Protein AF-A0A6V7L338-F1 (afdb_monomer_lite)

Structure (mmCIF, N/CA/C/O backbone):
data_AF-A0A6V7L338-F1
#
_entry.id   AF-A0A6V7L338-F1
#
loop_
_atom_site.group_PDB
_atom_site.id
_atom_site.type_symbol
_atom_site.label_atom_id
_atom_site.label_alt_id
_atom_site.label_comp_id
_atom_site.label_asym_id
_atom_site.label_entity_id
_atom_site.label_seq_id
_atom_site.pdbx_PDB_ins_code
_atom_site.Cartn_x
_atom_site.Cartn_y
_atom_site.Cartn_z
_atom_site.occupancy
_atom_site.B_iso_or_equiv
_atom_site.auth_seq_id
_atom_site.auth_comp_id
_atom_site.auth_asym_id
_atom_site.auth_atom_id
_atom_site.pdbx_PDB_model_num
ATOM 1 N N . ILE A 1 1 ? -6.718 -41.268 73.076 1.00 46.53 1 ILE A N 1
ATOM 2 C CA . I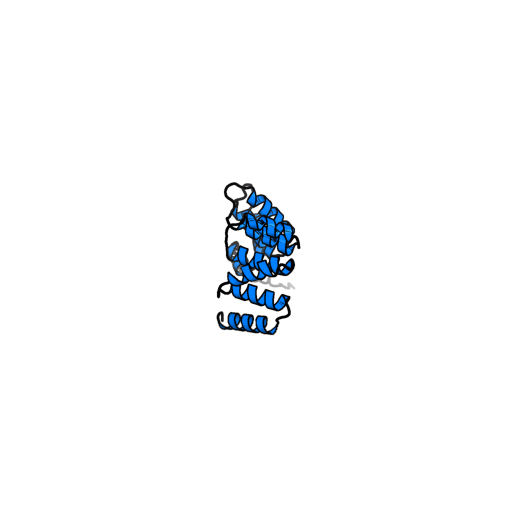LE A 1 1 ? -5.440 -40.875 72.434 1.00 46.53 1 ILE A CA 1
ATOM 3 C C . ILE A 1 1 ? -5.788 -39.942 71.280 1.00 46.53 1 ILE A C 1
ATOM 5 O O . ILE A 1 1 ? -6.241 -40.392 70.239 1.00 46.53 1 ILE A O 1
ATOM 9 N N . LEU A 1 2 ? -5.735 -38.635 71.551 1.00 42.88 2 LEU A N 1
ATOM 10 C CA . LEU A 1 2 ? -6.050 -37.556 70.615 1.00 42.88 2 LEU A CA 1
ATOM 11 C C . LEU A 1 2 ? -4.817 -37.253 69.756 1.00 42.88 2 LEU A C 1
ATOM 13 O O . LEU A 1 2 ? -3.787 -36.857 70.296 1.00 42.88 2 LEU A O 1
ATOM 17 N N . SER A 1 3 ? -4.935 -37.392 68.437 1.00 57.75 3 SER A N 1
ATOM 18 C CA . SER A 1 3 ? -3.934 -36.918 67.477 1.00 57.75 3 SER A CA 1
ATOM 19 C C . SER A 1 3 ? -4.410 -35.592 66.883 1.00 57.75 3 SER A C 1
ATOM 21 O O . SER A 1 3 ? -5.352 -35.542 66.095 1.00 57.75 3 SER A O 1
ATOM 23 N N . ARG A 1 4 ? -3.793 -34.497 67.337 1.00 54.53 4 ARG A N 1
ATOM 24 C CA . ARG A 1 4 ? -3.997 -33.138 66.827 1.00 54.53 4 ARG A CA 1
ATOM 25 C C . ARG A 1 4 ? -3.191 -32.960 65.538 1.00 54.53 4 ARG A C 1
ATOM 27 O O . ARG A 1 4 ? -1.977 -32.780 65.605 1.00 54.53 4 ARG A O 1
ATOM 34 N N . ALA A 1 5 ? -3.853 -32.943 64.385 1.00 55.59 5 ALA A N 1
ATOM 35 C CA . ALA A 1 5 ? -3.266 -32.381 63.171 1.00 55.59 5 ALA A CA 1
ATOM 36 C C . ALA A 1 5 ? -3.319 -30.845 63.259 1.00 55.59 5 ALA A C 1
ATOM 38 O O . ALA A 1 5 ? -4.383 -30.259 63.461 1.00 55.59 5 ALA A O 1
ATOM 39 N N . LYS A 1 6 ? -2.155 -30.194 63.178 1.00 52.53 6 LYS A N 1
ATOM 40 C CA . LYS A 1 6 ? -2.024 -28.729 63.179 1.00 52.53 6 LYS A CA 1
ATOM 41 C C . LYS A 1 6 ? -2.620 -28.147 61.885 1.00 52.53 6 LYS A C 1
ATOM 43 O O . LYS A 1 6 ? -2.340 -28.696 60.821 1.00 52.53 6 LYS A O 1
ATOM 48 N N . PRO A 1 7 ? -3.362 -27.027 61.931 1.00 49.00 7 PRO A N 1
ATOM 49 C CA . PRO A 1 7 ? -3.726 -26.306 60.722 1.00 49.00 7 PRO A CA 1
ATOM 50 C C . PRO A 1 7 ? -2.498 -25.567 60.176 1.00 49.00 7 PRO A C 1
ATOM 52 O O . PRO A 1 7 ? -1.790 -24.881 60.916 1.00 49.00 7 PRO A O 1
ATOM 55 N N . ALA A 1 8 ? -2.241 -25.717 58.877 1.00 48.44 8 ALA A N 1
ATOM 56 C CA . ALA A 1 8 ? -1.249 -24.926 58.167 1.00 48.44 8 ALA A CA 1
ATOM 57 C C . ALA A 1 8 ? -1.768 -23.486 58.032 1.00 48.44 8 ALA A C 1
ATOM 59 O O . ALA A 1 8 ? -2.605 -23.189 57.183 1.00 48.44 8 ALA A O 1
ATOM 60 N N . LEU A 1 9 ? -1.266 -22.593 58.884 1.00 52.75 9 LEU A N 1
ATOM 61 C CA . LEU A 1 9 ? -1.297 -21.155 58.641 1.00 52.75 9 LEU A CA 1
ATOM 62 C C . LEU A 1 9 ? -0.341 -20.880 57.477 1.00 52.75 9 LEU A C 1
ATOM 64 O O . LEU A 1 9 ? 0.862 -20.734 57.677 1.00 52.75 9 LEU A O 1
ATOM 68 N N . THR A 1 10 ? -0.868 -20.880 56.255 1.00 52.00 10 THR A N 1
ATOM 69 C CA . THR A 1 10 ? -0.171 -20.269 55.123 1.00 52.00 10 THR A CA 1
ATOM 70 C C . THR A 1 10 ? -0.700 -18.856 54.969 1.00 52.00 10 THR A C 1
ATOM 72 O O . THR A 1 10 ? -1.884 -18.608 54.755 1.00 52.00 10 THR A O 1
ATOM 75 N N . ASP A 1 11 ? 0.229 -17.950 55.217 1.00 43.16 11 ASP A N 1
ATOM 76 C CA . ASP A 1 11 ? 0.140 -16.509 55.173 1.00 43.16 11 ASP A CA 1
ATOM 77 C C . ASP A 1 11 ? -0.606 -16.027 53.918 1.00 43.16 11 ASP A C 1
ATOM 79 O O . ASP A 1 11 ? -0.142 -16.176 52.785 1.00 43.16 11 ASP A O 1
ATOM 83 N N . ALA A 1 12 ? -1.797 -15.463 54.119 1.00 48.88 12 ALA A N 1
ATOM 84 C CA . ALA A 1 12 ? -2.591 -14.837 53.074 1.00 48.88 12 ALA A CA 1
ATOM 85 C C . ALA A 1 12 ? -2.030 -13.445 52.749 1.00 48.88 12 ALA A C 1
ATOM 87 O O . ALA A 1 12 ? -2.741 -12.445 52.805 1.00 48.88 12 ALA A O 1
ATOM 88 N N . SER A 1 13 ? -0.764 -13.366 52.343 1.00 49.66 13 SER A N 1
ATOM 89 C CA . SER A 1 13 ? -0.222 -12.183 51.678 1.00 49.66 13 SER A CA 1
ATOM 90 C C . SER A 1 13 ? -0.566 -12.242 50.185 1.00 49.66 13 SER A C 1
ATOM 92 O O . SER A 1 13 ? 0.292 -12.307 49.304 1.00 49.66 13 SER A O 1
ATOM 94 N N . ARG A 1 14 ? -1.872 -12.191 49.870 1.00 53.25 14 ARG A N 1
ATOM 95 C CA . ARG A 1 14 ? -2.320 -11.788 48.529 1.00 53.25 14 ARG A CA 1
ATOM 96 C C . ARG A 1 14 ? -1.879 -10.342 48.342 1.00 53.25 14 ARG A C 1
ATOM 98 O O . ARG A 1 14 ? -2.589 -9.417 48.728 1.00 53.25 14 ARG A O 1
ATOM 105 N N . LYS A 1 15 ? -0.690 -10.152 47.760 1.00 52.00 15 LYS A N 1
ATOM 106 C CA . LYS A 1 15 ? -0.299 -8.866 47.183 1.00 52.00 15 LYS A CA 1
ATOM 107 C C . LYS A 1 15 ? -1.471 -8.407 46.309 1.00 52.00 15 LYS A C 1
ATOM 109 O O . LYS A 1 15 ? -1.925 -9.213 45.489 1.00 52.00 15 LYS A O 1
ATOM 114 N N . PRO A 1 16 ? -2.002 -7.185 46.483 1.00 49.44 16 PRO A N 1
ATOM 115 C CA . PRO A 1 16 ? -3.005 -6.679 45.563 1.00 49.44 16 PRO A CA 1
ATOM 116 C C . PRO A 1 16 ? -2.396 -6.771 44.168 1.00 49.44 16 PRO A C 1
ATOM 118 O O . PRO A 1 16 ? -1.298 -6.260 43.938 1.00 49.44 16 PRO A O 1
ATOM 121 N N . ALA A 1 17 ? -3.053 -7.513 43.272 1.00 61.81 17 ALA A N 1
ATOM 122 C CA . ALA A 1 17 ? -2.654 -7.548 41.878 1.00 61.81 17 ALA A CA 1
ATOM 123 C C . ALA A 1 17 ? -2.569 -6.089 41.431 1.00 61.81 17 ALA A C 1
ATOM 125 O O . ALA A 1 17 ? -3.560 -5.362 41.537 1.00 61.81 17 ALA A O 1
ATOM 126 N N . ALA A 1 18 ? -1.370 -5.648 41.037 1.00 58.56 18 ALA A N 1
ATOM 127 C CA . ALA A 1 18 ? -1.183 -4.314 40.495 1.00 58.56 18 ALA A CA 1
ATOM 128 C C . ALA A 1 18 ? -2.271 -4.114 39.438 1.00 58.56 18 ALA A C 1
ATOM 130 O O . ALA A 1 18 ? -2.443 -4.980 38.574 1.00 58.56 18 ALA A O 1
ATOM 131 N N . ARG A 1 19 ? -3.059 -3.041 39.571 1.00 56.47 19 ARG A N 1
ATOM 132 C CA . ARG A 1 19 ? -4.048 -2.650 38.565 1.00 56.47 19 ARG A CA 1
ATOM 133 C C . ARG A 1 19 ? -3.276 -2.564 37.253 1.00 56.47 19 ARG A C 1
ATOM 135 O O . ARG A 1 19 ? -2.495 -1.637 37.075 1.00 56.47 19 ARG A O 1
ATOM 142 N N . LYS A 1 20 ? -3.406 -3.576 36.394 1.00 69.69 20 LYS A N 1
ATOM 143 C CA . LYS A 1 20 ? -2.835 -3.514 35.054 1.00 69.69 20 LYS A CA 1
ATOM 144 C C . LYS A 1 20 ? -3.583 -2.381 34.372 1.00 69.69 20 LYS A C 1
ATOM 146 O O . LYS A 1 20 ? -4.798 -2.482 34.203 1.00 69.69 20 LYS A O 1
ATOM 151 N N . GLU A 1 21 ? -2.883 -1.284 34.110 1.00 78.31 21 GLU A N 1
ATOM 152 C CA . GLU A 1 21 ? -3.426 -0.204 33.299 1.00 78.31 21 GLU A CA 1
ATOM 153 C C . GLU A 1 21 ? -3.898 -0.801 31.974 1.00 78.31 21 GLU A C 1
ATOM 155 O O . GLU A 1 21 ? -3.265 -1.710 31.428 1.00 78.31 21 GLU A O 1
ATOM 160 N N . ILE A 1 22 ? -5.064 -0.353 31.513 1.00 78.25 22 ILE A N 1
ATOM 161 C CA . ILE A 1 22 ? -5.603 -0.785 30.227 1.00 78.25 22 ILE A CA 1
ATOM 162 C C . ILE A 1 22 ? -4.633 -0.256 29.162 1.00 78.25 22 ILE A C 1
ATOM 164 O O . ILE A 1 22 ? -4.418 0.959 29.133 1.00 78.25 22 ILE A O 1
ATOM 168 N N . PRO A 1 23 ? -4.026 -1.126 28.332 1.00 87.00 23 PRO A N 1
ATOM 169 C CA . PRO A 1 23 ? -3.100 -0.686 27.294 1.00 87.00 23 PRO A CA 1
ATOM 170 C C . PRO A 1 23 ? -3.770 0.295 26.332 1.00 87.00 23 PRO A C 1
ATOM 172 O O . PRO A 1 23 ? -4.959 0.154 26.024 1.00 87.00 23 PRO A O 1
ATOM 175 N N . LYS A 1 24 ? -3.009 1.277 25.854 1.00 91.88 24 LYS A N 1
ATOM 176 C CA . LYS A 1 24 ? -3.476 2.262 24.876 1.00 91.88 24 LYS A CA 1
ATOM 177 C C . LYS A 1 24 ? -3.294 1.741 23.452 1.00 91.88 24 LYS A C 1
ATOM 179 O O . LYS A 1 24 ? -2.588 0.761 23.223 1.00 91.88 24 LYS A O 1
ATOM 184 N N . LEU A 1 25 ? -3.928 2.402 22.483 1.00 91.56 25 LEU A N 1
ATOM 185 C CA . LEU A 1 25 ? -3.800 2.035 21.071 1.00 91.56 25 LEU A CA 1
ATOM 186 C C . LEU A 1 25 ? -2.342 2.135 20.603 1.00 91.56 25 LEU A C 1
ATOM 188 O O . LEU A 1 25 ? -1.843 1.236 19.930 1.00 91.56 25 LEU A O 1
ATOM 192 N N . GLU A 1 26 ? -1.650 3.192 21.014 1.00 93.88 26 GLU A N 1
ATOM 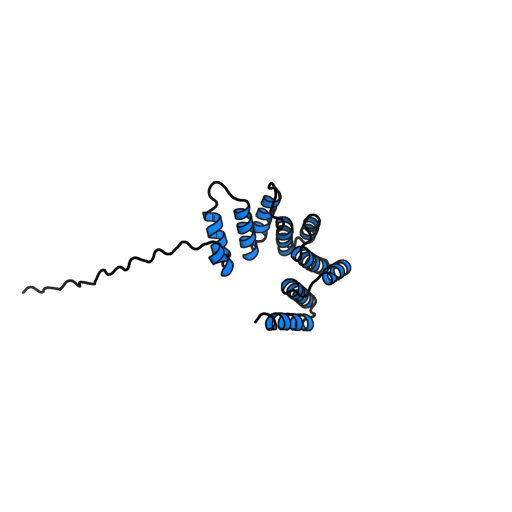193 C CA . GLU A 1 26 ? -0.264 3.473 20.650 1.00 93.88 26 GLU A CA 1
ATOM 194 C C . GLU A 1 26 ? 0.676 2.350 21.110 1.00 93.88 26 GLU A C 1
ATOM 196 O O . GLU A 1 26 ? 1.539 1.929 20.342 1.00 93.88 26 GLU A O 1
ATOM 201 N N . ASP A 1 27 ? 0.434 1.772 22.295 1.00 94.81 27 ASP A N 1
ATOM 202 C CA . ASP A 1 27 ? 1.233 0.662 22.835 1.00 94.81 27 ASP A CA 1
ATOM 203 C C . ASP A 1 27 ? 1.203 -0.573 21.920 1.00 94.81 27 ASP A C 1
ATOM 205 O O . ASP A 1 27 ? 2.182 -1.322 21.834 1.00 94.81 27 ASP A O 1
ATOM 209 N N . PHE A 1 28 ? 0.066 -0.816 21.259 1.00 96.31 28 PHE A N 1
ATOM 210 C CA . PHE A 1 28 ? -0.083 -1.897 20.288 1.00 96.31 28 PHE A CA 1
ATOM 211 C C . PHE A 1 28 ? 0.575 -1.538 18.951 1.00 96.31 28 PHE A C 1
ATOM 213 O O . PHE A 1 28 ? 1.272 -2.373 18.371 1.00 96.31 28 PHE A O 1
ATOM 220 N N . LEU A 1 29 ? 0.404 -0.300 18.476 1.00 95.50 29 LEU A N 1
ATOM 221 C CA . LEU A 1 29 ? 0.961 0.162 17.201 1.00 95.50 29 LEU A CA 1
ATOM 222 C C . LEU A 1 29 ? 2.496 0.188 17.207 1.00 95.50 29 LEU A C 1
ATOM 224 O O . LEU A 1 29 ? 3.109 -0.283 16.249 1.00 95.50 29 LEU A O 1
ATOM 228 N N . GLU A 1 30 ? 3.121 0.649 18.293 1.00 95.75 30 GLU A N 1
ATOM 229 C CA . GLU A 1 30 ? 4.584 0.644 18.456 1.00 95.75 30 GLU A CA 1
ATOM 230 C C . GLU A 1 30 ? 5.164 -0.774 18.390 1.00 95.75 30 GLU A C 1
ATOM 232 O O . GLU A 1 30 ? 6.216 -1.010 17.793 1.00 95.75 30 GLU A O 1
ATOM 237 N N . LYS A 1 31 ? 4.439 -1.748 18.949 1.00 96.38 31 LYS A N 1
ATOM 238 C CA . LYS A 1 31 ? 4.805 -3.171 18.920 1.00 96.38 31 LYS A CA 1
ATOM 239 C C . LYS A 1 31 ? 4.397 -3.873 17.628 1.00 96.38 31 LYS A C 1
ATOM 241 O O . LYS A 1 31 ? 4.685 -5.059 17.479 1.00 96.38 31 LYS A O 1
ATOM 246 N N . ARG A 1 32 ? 3.733 -3.162 16.708 1.00 96.62 32 ARG A N 1
ATOM 247 C CA . ARG A 1 32 ? 3.129 -3.710 15.482 1.00 96.62 32 ARG A CA 1
ATOM 248 C C . ARG A 1 32 ? 2.141 -4.847 15.764 1.00 96.62 32 ARG A C 1
ATOM 250 O O . ARG A 1 32 ? 1.930 -5.723 14.927 1.00 96.62 32 ARG A O 1
ATOM 257 N N . ASP A 1 33 ? 1.519 -4.832 16.939 1.00 97.50 33 ASP A N 1
ATOM 258 C CA . ASP A 1 33 ? 0.442 -5.746 17.304 1.00 97.50 33 ASP A CA 1
ATOM 259 C C . ASP A 1 33 ? -0.886 -5.208 16.757 1.00 97.50 33 ASP A C 1
ATOM 261 O O . ASP A 1 33 ? -1.743 -4.684 17.471 1.00 97.50 33 ASP A O 1
ATOM 265 N N . TYR A 1 34 ? -1.039 -5.309 15.438 1.00 97.94 34 TYR A N 1
ATOM 266 C CA . TYR A 1 34 ? -2.222 -4.813 14.736 1.00 97.94 34 TYR A CA 1
ATOM 267 C C . TYR A 1 34 ? -3.498 -5.580 15.110 1.00 97.94 34 TYR A C 1
ATOM 269 O O . TYR A 1 34 ? -4.591 -5.032 14.998 1.00 97.94 34 TYR A O 1
ATOM 277 N N . ALA A 1 35 ? -3.380 -6.826 15.582 1.00 97.50 35 ALA A N 1
ATOM 278 C CA . ALA A 1 35 ? -4.519 -7.619 16.042 1.00 97.50 35 ALA A CA 1
ATOM 279 C C . ALA A 1 35 ? -5.059 -7.092 17.380 1.00 97.50 35 ALA A C 1
ATOM 281 O O . ALA A 1 35 ? -6.271 -6.898 17.528 1.00 97.50 35 ALA A O 1
ATOM 282 N N . GLY A 1 36 ? -4.165 -6.808 18.334 1.00 96.38 36 GLY A N 1
ATOM 283 C CA . GLY A 1 36 ? -4.513 -6.164 19.598 1.00 96.38 36 GLY A CA 1
ATOM 284 C C . GLY A 1 36 ? -5.081 -4.759 19.391 1.00 96.38 36 GLY A C 1
ATOM 285 O O . GLY A 1 36 ? -6.149 -4.447 19.922 1.00 96.38 36 GLY A O 1
ATOM 286 N N . ALA A 1 37 ? -4.434 -3.954 18.538 1.00 96.31 37 ALA A N 1
ATOM 287 C CA . ALA A 1 37 ? -4.910 -2.622 18.162 1.00 96.31 37 ALA A CA 1
ATOM 288 C C . ALA A 1 37 ? -6.329 -2.663 17.570 1.00 96.31 37 ALA A C 1
ATOM 290 O O . ALA A 1 37 ? -7.216 -1.952 18.040 1.00 96.31 37 ALA A O 1
ATOM 291 N N . LEU A 1 38 ? -6.569 -3.537 16.587 1.00 95.50 38 LEU A N 1
ATOM 292 C CA . LEU A 1 38 ? -7.877 -3.688 15.947 1.00 95.50 38 LEU A CA 1
ATOM 293 C C . LEU A 1 38 ? -8.964 -4.076 16.956 1.00 95.50 38 LEU A C 1
ATOM 295 O O . LEU A 1 38 ? -10.028 -3.461 16.976 1.00 95.50 38 LEU A O 1
ATOM 299 N N . THR A 1 39 ? -8.671 -5.038 17.834 1.00 94.19 39 THR A N 1
ATOM 300 C CA . THR A 1 39 ? -9.600 -5.490 18.882 1.00 94.19 39 THR A CA 1
ATOM 301 C C . THR A 1 39 ? -9.967 -4.351 19.834 1.00 94.19 39 THR A C 1
ATOM 303 O O . THR A 1 39 ? -11.140 -4.162 20.159 1.00 94.19 39 THR A O 1
ATOM 306 N N . LEU A 1 40 ? -8.975 -3.566 20.270 1.00 92.62 40 LEU A N 1
ATOM 307 C CA . LEU A 1 40 ? -9.189 -2.425 21.159 1.00 92.62 40 LEU A CA 1
ATOM 308 C C . LEU A 1 40 ? -10.065 -1.353 20.495 1.00 92.62 40 LEU A C 1
ATOM 310 O O . LEU A 1 40 ? -11.011 -0.858 21.108 1.00 92.62 40 LEU A O 1
ATOM 314 N N . VAL A 1 41 ? -9.764 -1.000 19.241 1.00 92.19 41 VAL A N 1
ATOM 315 C CA . VAL A 1 41 ? -10.496 0.034 18.495 1.00 92.19 41 VAL A CA 1
ATOM 316 C C . VAL A 1 41 ? -11.942 -0.392 18.239 1.00 92.19 41 VAL A C 1
ATOM 318 O O . VAL A 1 41 ? -12.853 0.410 18.433 1.00 92.19 41 VAL A O 1
ATOM 321 N N . GLU A 1 42 ? -12.176 -1.650 17.863 1.00 90.75 42 GLU A N 1
ATOM 322 C CA . GLU A 1 42 ? -13.525 -2.194 17.665 1.00 90.75 42 GLU A CA 1
ATOM 323 C C . GLU A 1 42 ? -14.348 -2.208 18.954 1.00 90.75 42 GLU A C 1
ATOM 325 O O . GLU A 1 42 ? -15.523 -1.839 18.932 1.00 90.75 42 GLU A O 1
ATOM 330 N N . PHE A 1 43 ? -13.736 -2.596 20.077 1.00 88.81 43 PHE A N 1
ATOM 331 C CA . PHE A 1 43 ? -14.401 -2.610 21.379 1.00 88.81 43 PHE A CA 1
ATOM 332 C C . PHE A 1 43 ? -14.830 -1.203 21.817 1.00 88.81 43 PHE A C 1
ATOM 334 O O . PHE A 1 43 ? -15.940 -1.015 22.312 1.00 88.81 43 PHE A O 1
ATOM 341 N N . ASN A 1 44 ? -13.977 -0.204 21.581 1.00 83.62 44 ASN A N 1
ATOM 342 C CA . ASN A 1 44 ? -14.244 1.187 21.949 1.00 83.62 44 ASN A CA 1
ATOM 343 C C . ASN A 1 44 ? -15.248 1.892 21.013 1.00 83.62 44 ASN A C 1
ATOM 345 O O . ASN A 1 44 ? -15.712 2.986 21.328 1.00 83.62 44 ASN A O 1
ATOM 349 N N . ALA A 1 45 ? -15.618 1.288 19.879 1.00 80.12 45 ALA A N 1
ATOM 350 C CA . ALA A 1 45 ? -16.430 1.909 18.828 1.00 80.12 45 ALA A CA 1
ATOM 351 C C . ALA A 1 45 ? -17.949 2.012 19.131 1.00 80.12 45 ALA A C 1
ATOM 353 O O . ALA A 1 45 ? -18.764 2.074 18.205 1.00 80.12 45 ALA A O 1
ATOM 354 N N . THR A 1 46 ? -18.373 2.011 20.400 1.00 64.75 46 THR A N 1
ATOM 355 C CA . THR A 1 46 ? -19.797 1.995 20.780 1.00 64.75 46 THR A CA 1
ATOM 356 C C . THR A 1 46 ? -20.507 3.346 20.572 1.00 64.75 46 THR A C 1
ATOM 358 O O . THR A 1 46 ? -20.098 4.376 21.099 1.00 64.75 46 THR A O 1
ATOM 361 N N . ASN A 1 47 ? -21.628 3.297 19.839 1.00 55.72 47 ASN A N 1
ATOM 362 C CA . ASN A 1 47 ? -22.670 4.313 19.580 1.00 55.72 47 ASN A CA 1
ATOM 363 C C . ASN A 1 47 ? -22.313 5.628 18.863 1.00 55.72 47 ASN A C 1
ATOM 365 O O . ASN A 1 47 ? -23.221 6.247 18.312 1.00 55.72 47 ASN A O 1
ATOM 369 N N . ASN A 1 48 ? -21.048 6.031 18.765 1.00 61.62 48 ASN A N 1
ATOM 370 C CA . ASN A 1 48 ? -20.632 7.094 17.846 1.00 61.62 48 ASN A CA 1
ATOM 371 C C . ASN A 1 48 ? -19.216 6.780 17.367 1.00 61.62 48 ASN A C 1
ATOM 373 O O . ASN A 1 48 ? -18.322 6.673 18.199 1.00 61.62 48 ASN A O 1
ATOM 377 N N . LYS A 1 49 ? -19.017 6.559 16.062 1.00 69.62 49 LYS A N 1
ATOM 378 C CA . LYS A 1 49 ? -17.715 6.169 15.496 1.00 69.62 49 LYS A CA 1
ATOM 379 C C . LYS A 1 49 ? -17.017 7.393 14.898 1.00 69.62 49 LYS A C 1
ATOM 381 O O . LYS A 1 49 ? -17.376 7.787 13.783 1.00 69.62 49 LYS A O 1
ATOM 386 N N . PRO A 1 50 ? -16.040 8.004 15.597 1.00 79.50 50 PRO A N 1
ATOM 387 C CA . PRO A 1 50 ? -15.171 9.006 14.999 1.00 79.50 50 PRO A CA 1
ATOM 388 C C . PRO A 1 50 ? -14.584 8.517 13.673 1.00 79.50 50 PRO A C 1
ATOM 390 O O . PRO A 1 50 ? -14.292 7.333 13.508 1.00 79.50 50 PRO A O 1
ATOM 393 N N . ILE A 1 51 ? -14.358 9.439 12.736 1.00 80.50 51 ILE A N 1
ATOM 394 C CA . ILE A 1 51 ? -13.642 9.154 11.480 1.00 80.50 51 ILE A CA 1
ATOM 395 C C . ILE A 1 51 ? -12.289 8.490 11.770 1.00 80.50 51 ILE A C 1
ATOM 397 O O . ILE A 1 51 ? -11.909 7.540 11.096 1.00 80.50 51 ILE A O 1
ATOM 401 N N . GLU A 1 52 ? -11.614 8.938 12.827 1.00 86.56 52 GLU A N 1
ATOM 402 C CA . GLU A 1 52 ? -10.348 8.382 13.298 1.00 86.56 52 GLU A CA 1
ATOM 403 C C . GLU A 1 52 ? -10.429 6.885 13.647 1.00 86.56 52 GLU A C 1
ATOM 405 O O . GLU A 1 52 ? -9.524 6.126 13.306 1.00 86.56 52 GLU A O 1
ATOM 410 N N .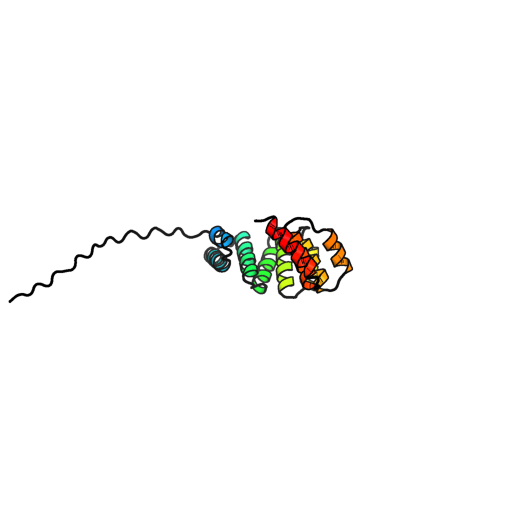 THR A 1 53 ? -11.532 6.428 14.248 1.00 90.31 53 THR A N 1
ATOM 411 C CA . THR A 1 53 ? -11.752 5.008 14.567 1.00 90.31 53 THR A CA 1
ATOM 412 C C . THR A 1 53 ? -11.751 4.153 13.303 1.00 90.31 53 THR A C 1
ATOM 414 O O . THR A 1 53 ? -11.071 3.130 13.250 1.00 90.31 53 THR A O 1
ATOM 417 N N . ASP A 1 54 ? -12.469 4.581 12.263 1.00 92.69 54 ASP A N 1
ATOM 418 C CA . ASP A 1 54 ? -12.524 3.850 10.994 1.00 92.69 54 ASP A CA 1
ATOM 419 C C . ASP A 1 54 ? -11.157 3.855 10.287 1.00 92.69 54 ASP A C 1
ATOM 421 O O . ASP A 1 54 ? -10.764 2.842 9.707 1.00 92.69 54 ASP A O 1
ATOM 425 N N . THR A 1 55 ? -10.393 4.950 10.387 1.00 94.38 55 THR A N 1
ATOM 426 C CA . THR A 1 55 ? -9.022 5.022 9.855 1.00 94.38 55 THR A CA 1
ATOM 427 C C . THR A 1 55 ? -8.124 3.965 10.495 1.00 94.38 55 THR A C 1
ATOM 429 O O . THR A 1 55 ? -7.438 3.234 9.779 1.00 94.38 55 THR A O 1
ATOM 432 N N . TRP A 1 56 ? -8.164 3.827 11.825 1.00 95.69 56 TRP A N 1
ATOM 433 C CA . TRP A 1 56 ? -7.363 2.828 12.536 1.00 95.69 56 TRP A CA 1
ATOM 434 C C . TRP A 1 56 ? -7.815 1.393 12.267 1.00 95.69 56 TRP A C 1
ATOM 436 O O . TRP A 1 56 ? -6.967 0.509 12.137 1.00 95.69 56 TRP A O 1
ATOM 446 N N . ILE A 1 57 ? -9.122 1.153 12.113 1.00 95.69 57 ILE A N 1
ATOM 447 C CA . ILE A 1 57 ? -9.643 -0.158 11.697 1.00 95.69 57 ILE A CA 1
ATOM 448 C C . ILE A 1 57 ? -9.092 -0.532 10.319 1.00 95.69 57 ILE A C 1
ATOM 450 O O . ILE A 1 57 ? -8.586 -1.641 10.145 1.00 95.69 57 ILE A O 1
ATOM 454 N N . ALA A 1 58 ? -9.177 0.379 9.344 1.00 97.38 58 ALA A N 1
ATOM 455 C CA . ALA A 1 58 ? -8.701 0.129 7.987 1.00 97.38 58 ALA A CA 1
ATOM 456 C C . ALA A 1 58 ? -7.184 -0.112 7.954 1.00 97.38 58 ALA A C 1
ATOM 458 O O . ALA A 1 58 ? -6.727 -1.071 7.332 1.00 97.38 58 ALA A O 1
ATOM 459 N N . TYR A 1 59 ? -6.424 0.707 8.686 1.00 97.44 59 TYR A N 1
ATOM 460 C CA . TYR A 1 59 ? -4.975 0.579 8.820 1.00 97.44 59 TYR A CA 1
ATOM 461 C C . TYR A 1 59 ? -4.576 -0.777 9.418 1.00 97.44 59 TYR A C 1
ATOM 463 O O . TYR A 1 59 ? -3.783 -1.511 8.830 1.00 97.44 59 TYR A O 1
ATOM 471 N N . CYS A 1 60 ? -5.169 -1.166 10.552 1.00 98.06 60 CYS A N 1
ATOM 472 C CA . CYS A 1 60 ? -4.851 -2.445 11.185 1.00 98.06 60 CYS A CA 1
ATOM 473 C C . CYS A 1 60 ? -5.264 -3.632 10.304 1.00 98.06 60 CYS A C 1
ATOM 475 O O . CYS A 1 60 ? -4.489 -4.573 10.153 1.00 98.06 60 CYS A O 1
ATOM 477 N N . ALA A 1 61 ? -6.442 -3.577 9.672 1.00 98.38 61 ALA A N 1
ATOM 478 C CA . ALA A 1 61 ? -6.889 -4.615 8.743 1.00 98.38 61 ALA A CA 1
ATOM 479 C C . ALA A 1 61 ? -5.915 -4.785 7.564 1.00 98.38 61 ALA A C 1
ATOM 481 O O . ALA A 1 61 ? -5.552 -5.911 7.228 1.00 98.38 61 ALA A O 1
ATOM 482 N N . PHE A 1 62 ? -5.431 -3.679 6.988 1.00 98.56 62 PHE A N 1
ATOM 483 C CA . PHE A 1 62 ? -4.440 -3.702 5.913 1.00 98.56 62 PHE A CA 1
ATOM 484 C C . PHE A 1 62 ? -3.138 -4.381 6.353 1.00 98.56 62 PHE A C 1
ATOM 486 O O . PHE A 1 62 ? -2.639 -5.272 5.665 1.00 98.56 62 PHE A O 1
ATOM 493 N N . HIS A 1 63 ? -2.606 -4.012 7.521 1.00 98.12 63 HIS A N 1
ATOM 494 C CA . HIS A 1 63 ? -1.361 -4.585 8.037 1.00 98.12 63 HIS A CA 1
ATOM 495 C C . HIS A 1 63 ? -1.483 -6.047 8.495 1.00 98.12 63 HIS A C 1
ATOM 497 O O . HIS A 1 63 ? -0.479 -6.756 8.534 1.00 98.12 63 HIS A O 1
ATOM 503 N N . LEU A 1 64 ? -2.698 -6.523 8.778 1.00 98.12 64 LEU A N 1
ATOM 504 C CA . LEU A 1 64 ? -2.998 -7.942 9.005 1.00 98.12 64 LEU A CA 1
ATOM 505 C C . LEU A 1 64 ? -3.192 -8.739 7.702 1.00 98.12 64 LEU A C 1
ATOM 507 O O . LEU A 1 64 ? -3.406 -9.949 7.753 1.00 98.12 64 LEU A O 1
ATOM 511 N N . GLY A 1 65 ? -3.127 -8.084 6.539 1.00 98.00 65 GLY A N 1
ATOM 512 C CA . GLY A 1 65 ? -3.342 -8.707 5.232 1.00 98.00 65 GLY A CA 1
ATOM 513 C C . GLY A 1 65 ? -4.814 -8.864 4.837 1.00 98.00 65 GLY A C 1
ATOM 514 O O . GLY A 1 65 ? -5.107 -9.425 3.781 1.00 98.00 65 GLY A O 1
ATOM 515 N N . ASP A 1 66 ? -5.757 -8.349 5.631 1.00 98.38 66 ASP A N 1
ATOM 516 C CA . ASP A 1 66 ? -7.181 -8.321 5.282 1.00 98.38 66 ASP A CA 1
ATOM 517 C C . ASP A 1 66 ? -7.499 -7.101 4.402 1.00 98.38 66 ASP A C 1
ATOM 519 O O . ASP A 1 66 ? -8.196 -6.151 4.776 1.00 98.38 66 ASP A O 1
ATOM 523 N N . TYR A 1 67 ? -6.947 -7.123 3.188 1.00 98.69 67 TYR A N 1
ATOM 524 C CA . TYR A 1 67 ? -7.058 -6.022 2.232 1.00 98.69 67 TYR A CA 1
ATOM 525 C C . TYR A 1 67 ? -8.498 -5.772 1.773 1.00 98.69 67 TYR A C 1
ATOM 527 O O . TYR A 1 67 ? -8.857 -4.637 1.466 1.00 98.69 67 TYR A O 1
ATOM 535 N N . LYS A 1 68 ? -9.347 -6.812 1.749 1.00 98.62 68 LYS A N 1
ATOM 536 C CA . LYS A 1 68 ? -10.769 -6.679 1.388 1.00 98.62 68 LYS A CA 1
ATOM 537 C C . LYS A 1 68 ? -11.510 -5.845 2.421 1.00 98.62 68 LYS A C 1
ATOM 539 O O . LYS A 1 68 ? -12.241 -4.920 2.063 1.00 98.62 68 LYS A O 1
ATOM 544 N N . ARG A 1 69 ? -11.303 -6.153 3.703 1.00 98.06 69 ARG A N 1
ATOM 545 C CA . ARG A 1 69 ? -11.893 -5.387 4.794 1.00 98.06 69 ARG A CA 1
ATOM 546 C C . ARG A 1 69 ? -11.366 -3.958 4.814 1.00 98.06 69 ARG A C 1
ATOM 548 O O . ARG A 1 69 ? -12.170 -3.032 4.892 1.00 98.06 69 ARG A O 1
ATOM 555 N N . ALA A 1 70 ? -10.051 -3.776 4.695 1.00 98.56 70 ALA A N 1
ATOM 556 C CA . ALA A 1 70 ? -9.439 -2.451 4.649 1.00 98.56 70 ALA A CA 1
ATOM 557 C C . ALA A 1 70 ? -10.024 -1.590 3.516 1.00 98.56 70 ALA A C 1
ATOM 559 O O . ALA A 1 70 ? -10.471 -0.471 3.769 1.00 98.56 70 ALA A O 1
ATOM 560 N N . ALA A 1 71 ? -10.134 -2.143 2.301 1.00 98.56 71 ALA A N 1
ATOM 561 C CA . ALA A 1 71 ? -10.749 -1.464 1.161 1.00 98.56 71 ALA A CA 1
ATOM 562 C C . ALA A 1 71 ? -12.198 -1.042 1.450 1.00 98.56 71 ALA A C 1
ATOM 564 O O . ALA A 1 71 ? -12.567 0.101 1.196 1.00 98.56 71 ALA A O 1
ATOM 565 N N . SER A 1 72 ? -13.014 -1.929 2.033 1.00 98.31 72 SER A N 1
ATOM 566 C CA . SER A 1 72 ? -14.411 -1.619 2.373 1.00 98.31 72 SER A CA 1
ATOM 567 C C . SER A 1 72 ? -14.539 -0.459 3.365 1.00 98.31 72 SER A C 1
ATOM 569 O O . SER A 1 72 ? -15.478 0.339 3.270 1.00 98.31 72 SER A O 1
ATOM 571 N N . VAL A 1 73 ? -13.626 -0.369 4.335 1.00 97.12 73 VAL A N 1
ATOM 572 C CA . VAL A 1 73 ? -13.626 0.721 5.318 1.00 97.12 73 VAL A CA 1
ATOM 573 C C . VAL A 1 73 ? -13.134 2.018 4.676 1.00 97.12 73 VAL A C 1
ATOM 575 O O . VAL A 1 73 ? -13.788 3.045 4.846 1.00 97.12 73 VAL A O 1
ATOM 578 N N . TYR A 1 74 ? -12.067 1.985 3.869 1.00 98.06 74 TYR A N 1
ATOM 579 C CA . TYR A 1 74 ? -11.596 3.174 3.149 1.00 98.06 74 TYR A CA 1
ATOM 580 C C . TYR A 1 74 ? -12.615 3.706 2.131 1.00 98.06 74 TYR A C 1
ATOM 582 O O . TYR A 1 74 ? -12.790 4.918 2.032 1.00 98.06 74 TYR A O 1
ATOM 590 N N . GLU A 1 75 ? -13.358 2.838 1.442 1.00 97.44 75 GLU A N 1
ATOM 591 C CA . GLU A 1 75 ? -14.478 3.247 0.580 1.00 97.44 75 GLU A CA 1
ATOM 592 C C . GLU A 1 75 ? -15.600 3.937 1.361 1.00 97.44 75 GLU A C 1
ATOM 594 O O . GLU A 1 75 ? -16.235 4.877 0.881 1.00 97.44 75 GLU A O 1
ATOM 599 N N . SER A 1 76 ? -15.848 3.494 2.594 1.00 95.69 76 SER A N 1
ATOM 600 C CA . SER A 1 76 ? -16.825 4.136 3.476 1.00 95.69 76 SER A CA 1
ATOM 601 C C . SER A 1 76 ? -16.314 5.485 3.987 1.00 95.69 76 SER A C 1
ATOM 603 O O . SER A 1 76 ? -17.072 6.452 4.022 1.00 95.69 76 SER A O 1
ATOM 605 N N . LEU A 1 77 ? -15.025 5.574 4.336 1.00 95.12 77 LEU A N 1
ATOM 606 C CA . LEU A 1 77 ? -14.359 6.811 4.750 1.00 95.12 77 LEU A CA 1
ATOM 607 C C . LEU A 1 77 ? -14.366 7.864 3.645 1.00 95.12 77 LEU A C 1
ATOM 609 O O . LEU A 1 77 ? -14.702 9.011 3.918 1.00 95.12 77 LEU A O 1
ATOM 613 N N . ARG A 1 78 ? -14.063 7.473 2.403 1.00 94.81 78 ARG A N 1
ATOM 614 C CA . ARG A 1 78 ? -14.012 8.368 1.236 1.00 94.81 78 ARG A CA 1
ATOM 615 C C . ARG A 1 78 ? -15.334 9.102 0.980 1.00 94.81 78 ARG A C 1
ATOM 617 O O . ARG A 1 78 ? -15.323 10.169 0.380 1.00 94.81 78 ARG A O 1
ATOM 624 N N . LYS A 1 79 ? -16.461 8.549 1.444 1.00 94.00 79 LYS A N 1
ATOM 625 C CA . LYS A 1 79 ? -17.810 9.129 1.307 1.00 94.00 79 LYS A CA 1
ATOM 626 C C . LYS A 1 79 ? -18.192 10.105 2.425 1.00 94.00 79 LYS A C 1
ATOM 628 O O . LYS A 1 79 ? -19.267 10.691 2.349 1.00 94.00 79 LYS A O 1
ATOM 633 N N . LYS A 1 80 ? -17.383 10.234 3.481 1.00 92.62 80 LYS A N 1
ATOM 634 C CA . LYS A 1 80 ? -17.661 11.146 4.600 1.00 92.62 80 LYS A CA 1
ATOM 635 C C . LYS A 1 80 ? -17.286 12.584 4.246 1.00 92.62 80 LYS A C 1
ATOM 637 O O . LYS A 1 80 ? -16.449 12.816 3.379 1.00 92.62 80 LYS A O 1
ATOM 642 N N . ASP A 1 81 ? -17.864 13.539 4.971 1.00 87.50 81 ASP A N 1
ATOM 643 C CA . ASP A 1 81 ? -17.448 14.938 4.895 1.00 87.50 81 ASP A CA 1
ATOM 644 C C . ASP A 1 81 ? -16.001 15.073 5.389 1.00 87.50 81 ASP A C 1
ATOM 646 O O . ASP A 1 81 ? -15.679 14.664 6.505 1.00 87.50 81 ASP A O 1
ATOM 650 N N . ASN A 1 82 ? -15.135 15.644 4.548 1.00 89.38 82 ASN A N 1
ATOM 651 C CA . ASN A 1 82 ? -13.710 15.856 4.822 1.00 89.38 82 ASN A CA 1
ATOM 652 C C . ASN A 1 82 ? -12.956 14.570 5.248 1.00 89.38 82 ASN A C 1
ATOM 654 O O . ASN A 1 82 ? -12.513 14.457 6.397 1.00 89.38 82 ASN A O 1
ATOM 658 N N . PRO A 1 83 ? -12.804 13.582 4.345 1.00 93.06 83 PRO A N 1
ATOM 659 C CA . PRO A 1 83 ? -12.058 12.367 4.649 1.00 93.06 83 PRO A CA 1
ATOM 660 C C . PRO A 1 83 ? -10.573 12.683 4.898 1.00 93.06 83 PRO A C 1
ATOM 662 O O . PRO A 1 83 ? -10.053 13.663 4.356 1.00 93.06 83 PRO A O 1
ATOM 665 N N . PRO A 1 84 ? -9.848 11.844 5.661 1.00 93.19 84 PRO A N 1
ATOM 666 C CA . PRO A 1 84 ? -8.398 11.973 5.791 1.00 93.19 84 PRO A CA 1
ATOM 667 C C . PRO A 1 84 ? -7.724 12.039 4.414 1.00 93.19 84 PRO A C 1
ATOM 669 O O . PRO A 1 84 ? -8.085 11.265 3.524 1.00 93.19 84 PRO A O 1
ATOM 672 N N . ALA A 1 85 ? -6.732 12.916 4.244 1.00 92.25 85 ALA A N 1
ATOM 673 C CA . ALA A 1 85 ? -6.102 13.180 2.944 1.00 92.25 85 ALA A CA 1
ATOM 674 C C . ALA A 1 85 ? -5.541 11.913 2.267 1.00 92.25 85 ALA A C 1
ATOM 676 O O . ALA A 1 85 ? -5.638 11.756 1.050 1.00 92.25 85 ALA A O 1
ATOM 677 N N . ASP A 1 86 ? -5.032 10.970 3.064 1.00 94.56 86 ASP A N 1
ATOM 678 C CA . ASP A 1 86 ? -4.431 9.727 2.573 1.00 94.56 86 ASP A CA 1
ATOM 679 C C . ASP A 1 86 ? -5.450 8.611 2.288 1.00 94.56 86 ASP A C 1
ATOM 681 O O . ASP A 1 86 ? -5.066 7.541 1.819 1.00 94.56 86 ASP A O 1
ATOM 685 N N . THR A 1 87 ? -6.749 8.830 2.534 1.00 97.00 87 THR A N 1
ATOM 686 C CA . THR A 1 87 ? -7.808 7.811 2.357 1.00 97.00 87 THR A CA 1
ATOM 687 C C . THR A 1 87 ? -7.786 7.211 0.954 1.00 97.00 87 THR A C 1
ATOM 689 O O . THR A 1 87 ? -7.795 5.991 0.800 1.00 97.00 87 THR A O 1
ATOM 692 N N . THR A 1 88 ? -7.711 8.060 -0.074 1.00 97.62 88 THR A N 1
ATOM 693 C CA . THR A 1 88 ? -7.715 7.640 -1.482 1.00 97.62 88 THR A CA 1
ATOM 694 C C . THR A 1 88 ? -6.458 6.842 -1.835 1.00 97.62 88 THR A C 1
ATOM 696 O O . THR A 1 88 ? -6.541 5.802 -2.486 1.00 97.62 88 THR A O 1
ATOM 699 N N . THR A 1 89 ? -5.290 7.278 -1.357 1.00 98.25 89 THR A N 1
ATOM 700 C CA . THR A 1 89 ? -4.020 6.571 -1.579 1.00 98.25 89 THR A CA 1
ATOM 701 C C . THR A 1 89 ? -4.003 5.216 -0.866 1.00 98.25 89 THR A C 1
ATOM 703 O O . THR A 1 89 ? -3.614 4.212 -1.459 1.00 98.25 89 THR A O 1
ATOM 706 N N . ASN A 1 90 ? -4.493 5.149 0.375 1.00 98.31 90 ASN A N 1
ATOM 707 C CA . ASN A 1 90 ? -4.563 3.908 1.150 1.00 98.31 90 ASN A CA 1
ATOM 708 C C . ASN A 1 90 ? -5.576 2.909 0.571 1.00 98.31 90 ASN A C 1
ATOM 710 O O . ASN A 1 90 ? -5.322 1.703 0.554 1.00 98.31 90 ASN A O 1
ATOM 714 N N . LEU A 1 91 ? -6.695 3.395 0.027 1.00 98.62 91 LEU A N 1
ATOM 715 C CA . LEU A 1 91 ? -7.625 2.570 -0.741 1.00 98.62 91 LEU A CA 1
ATOM 716 C C . LEU A 1 91 ? -6.940 1.953 -1.969 1.00 98.62 91 LEU A C 1
ATOM 718 O O . LEU A 1 91 ? -7.059 0.750 -2.202 1.00 98.62 91 LEU A O 1
ATOM 722 N N . ALA A 1 92 ? -6.173 2.749 -2.718 1.00 98.69 92 ALA A N 1
ATOM 723 C CA . ALA A 1 92 ? -5.420 2.248 -3.863 1.00 98.69 92 ALA A CA 1
ATOM 724 C C . ALA A 1 92 ? -4.362 1.204 -3.459 1.00 98.69 92 ALA A C 1
ATOM 726 O O . ALA A 1 92 ? -4.188 0.217 -4.174 1.00 98.69 92 ALA A O 1
ATOM 727 N N . CYS A 1 93 ? -3.713 1.353 -2.296 1.00 98.69 93 CYS A N 1
ATOM 728 C CA . CYS A 1 93 ? -2.852 0.303 -1.739 1.00 98.69 93 CYS A CA 1
ATOM 729 C C . CYS A 1 93 ? -3.632 -1.005 -1.543 1.00 98.69 93 CYS A C 1
ATOM 731 O O . CYS A 1 93 ? -3.150 -2.070 -1.924 1.00 98.69 93 CYS A O 1
ATOM 733 N N . CYS A 1 94 ? -4.851 -0.944 -0.996 1.00 98.81 94 CYS A N 1
ATOM 734 C CA . CYS A 1 94 ? -5.683 -2.137 -0.826 1.00 98.81 94 CYS A CA 1
ATOM 735 C C . CYS A 1 94 ? -5.977 -2.809 -2.175 1.00 98.81 94 CYS A C 1
ATOM 737 O O . CYS A 1 94 ? -5.794 -4.017 -2.311 1.00 98.81 94 CYS A O 1
ATOM 739 N N . TYR A 1 95 ? -6.372 -2.037 -3.191 1.00 98.81 95 TYR A N 1
ATOM 740 C CA . TYR A 1 95 ? -6.619 -2.560 -4.539 1.00 98.81 95 TYR A CA 1
ATOM 741 C C . TYR A 1 95 ? -5.378 -3.174 -5.181 1.00 98.81 95 TYR A C 1
ATOM 743 O O . TYR A 1 95 ? -5.468 -4.252 -5.768 1.00 98.81 95 TYR A O 1
ATOM 751 N N . PHE A 1 96 ? -4.208 -2.564 -4.999 1.00 98.75 96 PHE A N 1
ATOM 752 C CA . PHE A 1 96 ? -2.949 -3.133 -5.467 1.00 98.75 96 PHE A CA 1
ATOM 753 C C . PHE A 1 96 ? -2.689 -4.525 -4.874 1.00 98.75 96 PHE A C 1
ATOM 755 O O . PHE A 1 96 ? -2.411 -5.467 -5.618 1.00 98.75 96 PHE A O 1
ATOM 762 N N . PHE A 1 97 ? -2.827 -4.690 -3.555 1.00 98.50 97 PHE A N 1
ATOM 763 C CA . PHE A 1 97 ? -2.618 -5.989 -2.902 1.00 98.50 97 PHE A CA 1
ATOM 764 C C . PHE A 1 97 ? -3.719 -7.016 -3.209 1.00 98.50 97 PHE A C 1
ATOM 766 O O . PHE A 1 97 ? -3.479 -8.218 -3.116 1.00 98.50 97 PHE A O 1
ATOM 773 N N . LEU A 1 98 ? -4.897 -6.565 -3.643 1.00 98.56 98 LEU A N 1
ATOM 774 C CA . LEU A 1 98 ? -5.961 -7.420 -4.177 1.00 98.56 98 LEU A CA 1
ATOM 775 C C . LEU A 1 98 ? -5.757 -7.803 -5.655 1.00 98.56 98 LEU A C 1
ATOM 777 O O . LEU A 1 98 ? -6.542 -8.587 -6.184 1.00 98.56 98 LEU A O 1
ATOM 781 N N . GLY A 1 99 ? -4.727 -7.271 -6.324 1.00 98.25 99 GLY A N 1
ATOM 782 C CA . GLY A 1 99 ? -4.466 -7.496 -7.751 1.00 98.25 99 GLY A CA 1
ATOM 783 C C . GLY A 1 99 ? -5.338 -6.661 -8.697 1.00 98.25 99 GLY A C 1
ATOM 784 O O . GLY A 1 99 ? -5.286 -6.850 -9.910 1.00 98.25 99 GLY A O 1
ATOM 785 N N . MET A 1 100 ? -6.118 -5.722 -8.161 1.00 98.62 100 MET A N 1
ATOM 786 C CA . MET A 1 100 ? -6.995 -4.808 -8.900 1.00 98.62 100 MET A CA 1
ATOM 787 C C . MET A 1 100 ? -6.194 -3.590 -9.390 1.00 98.62 100 MET A C 1
ATOM 789 O O . MET A 1 100 ? -6.368 -2.465 -8.921 1.00 98.62 100 MET A O 1
ATOM 793 N N . TYR A 1 101 ? -5.209 -3.829 -10.262 1.00 98.56 101 TYR A N 1
ATOM 794 C CA . TYR A 1 101 ? -4.262 -2.794 -10.699 1.00 98.56 101 TYR A CA 1
ATOM 795 C C . TYR A 1 101 ? -4.907 -1.649 -11.500 1.00 98.56 101 TYR A C 1
ATOM 797 O O . TYR A 1 101 ? -4.570 -0.493 -11.224 1.00 98.56 101 TYR A O 1
ATOM 805 N N . PRO A 1 102 ? -5.825 -1.903 -12.459 1.00 98.38 102 PRO A N 1
ATOM 806 C CA . PRO A 1 102 ? -6.526 -0.826 -13.158 1.00 98.38 102 PRO A CA 1
ATOM 807 C C . PRO A 1 102 ? -7.298 0.089 -12.201 1.00 98.38 102 PRO A C 1
ATOM 809 O O . PRO A 1 102 ? -7.153 1.307 -12.272 1.00 98.38 102 PRO A O 1
ATOM 812 N N . GLU A 1 103 ? -8.032 -0.493 -11.255 1.00 98.38 103 GLU A N 1
ATOM 813 C CA . GLU A 1 103 ? -8.837 0.223 -10.268 1.00 98.38 103 GLU A CA 1
ATOM 814 C C . GLU A 1 103 ? -7.959 1.021 -9.302 1.00 98.38 103 GLU A C 1
ATOM 816 O O . GLU A 1 103 ? -8.246 2.184 -9.021 1.00 98.38 103 GLU A O 1
ATOM 821 N N . ALA A 1 104 ? -6.847 0.436 -8.840 1.00 98.56 104 ALA A N 1
ATOM 822 C CA . ALA A 1 104 ? -5.861 1.146 -8.028 1.00 98.56 104 ALA A CA 1
ATOM 823 C C . ALA A 1 104 ? -5.333 2.392 -8.757 1.00 98.56 104 ALA A C 1
ATOM 825 O O . ALA A 1 104 ? -5.295 3.479 -8.182 1.00 98.56 104 ALA A O 1
ATOM 826 N N . ARG A 1 105 ? -4.969 2.257 -10.039 1.00 98.25 105 ARG A N 1
ATOM 827 C CA . ARG A 1 105 ? -4.476 3.376 -10.855 1.00 98.25 105 ARG A CA 1
ATOM 828 C C . ARG A 1 105 ? -5.547 4.441 -11.079 1.00 98.25 105 ARG A C 1
ATOM 830 O O . ARG A 1 105 ? -5.228 5.627 -11.048 1.00 98.25 105 ARG A O 1
ATOM 837 N N . ASP A 1 106 ? -6.793 4.038 -11.306 1.00 97.88 106 ASP A N 1
ATOM 838 C CA . ASP A 1 106 ? -7.901 4.970 -11.515 1.00 97.88 106 ASP A CA 1
ATOM 839 C C . ASP A 1 106 ? -8.210 5.780 -10.254 1.00 97.88 106 ASP A C 1
ATOM 841 O O . ASP A 1 106 ? -8.311 7.003 -10.335 1.00 97.88 106 ASP A O 1
ATOM 845 N N . VAL A 1 107 ? -8.247 5.136 -9.084 1.00 97.06 107 VAL A N 1
ATOM 846 C CA . VAL A 1 107 ? -8.434 5.819 -7.793 1.00 97.06 107 VAL A CA 1
ATOM 847 C C . VAL A 1 107 ? -7.325 6.843 -7.523 1.00 97.06 107 VAL A C 1
ATOM 849 O O . VAL A 1 107 ? -7.596 7.934 -7.020 1.00 97.06 107 VAL A O 1
ATOM 852 N N . LEU A 1 108 ? -6.079 6.553 -7.909 1.00 97.81 108 LEU A N 1
ATOM 853 C CA . LEU A 1 108 ? -4.953 7.473 -7.705 1.00 97.81 108 LEU A CA 1
ATOM 854 C C . LEU A 1 108 ? -5.022 8.756 -8.539 1.00 97.81 108 LEU A C 1
ATOM 856 O O . LEU A 1 108 ? -4.324 9.715 -8.204 1.00 97.81 108 LEU A O 1
ATOM 860 N N . LYS A 1 109 ? -5.856 8.828 -9.584 1.00 96.50 109 LYS A N 1
ATOM 861 C CA . LYS A 1 109 ? -6.048 10.070 -10.356 1.00 96.50 109 LYS A CA 1
ATOM 862 C C . LYS A 1 109 ? -6.624 11.195 -9.494 1.00 96.50 109 LYS A C 1
ATOM 864 O O . LYS A 1 109 ? -6.303 12.355 -9.721 1.00 96.50 109 LYS A O 1
ATOM 869 N N . GLU A 1 110 ? -7.430 10.839 -8.498 1.00 92.06 110 GLU A N 1
ATOM 870 C CA . GLU A 1 110 ? -8.082 11.773 -7.573 1.00 92.06 110 GLU A CA 1
ATOM 871 C C . GLU A 1 110 ? -7.304 11.958 -6.260 1.00 92.06 110 GLU A C 1
ATOM 873 O O . GLU A 1 110 ? -7.639 12.823 -5.454 1.00 92.06 110 GLU A O 1
ATOM 878 N N . ALA A 1 111 ? -6.275 11.141 -6.016 1.00 95.75 111 ALA A N 1
ATOM 879 C CA . ALA A 1 111 ? -5.470 11.233 -4.806 1.00 95.75 111 ALA A CA 1
ATOM 880 C C . ALA A 1 111 ? -4.530 12.454 -4.855 1.00 95.75 111 ALA A C 1
ATOM 882 O O . ALA A 1 111 ? -3.947 12.725 -5.914 1.00 95.75 111 ALA A O 1
ATOM 883 N N . PRO A 1 112 ? -4.309 13.158 -3.729 1.00 95.69 112 PRO A N 1
ATOM 884 C CA . PRO A 1 112 ? -3.304 14.216 -3.658 1.00 95.69 112 PRO A CA 1
ATOM 885 C C . PRO A 1 112 ? -1.898 13.665 -3.936 1.00 95.69 112 PRO A C 1
ATOM 887 O O . PRO A 1 112 ? -1.610 12.491 -3.697 1.00 95.69 112 PRO A O 1
ATOM 890 N N . GLU A 1 113 ? -1.006 14.517 -4.444 1.00 95.75 113 GLU A N 1
ATOM 891 C CA . GLU A 1 113 ? 0.395 14.143 -4.646 1.00 95.75 113 GLU A CA 1
ATOM 892 C C . GLU A 1 113 ? 1.078 13.835 -3.310 1.00 95.75 113 GLU A C 1
ATOM 894 O O . GLU A 1 113 ? 1.018 14.619 -2.364 1.00 95.75 113 GLU A O 1
ATOM 899 N N . SER A 1 114 ? 1.744 12.684 -3.235 1.00 96.62 114 SER A N 1
ATOM 900 C CA . SER A 1 114 ? 2.494 12.250 -2.057 1.00 96.62 114 SER A CA 1
ATOM 901 C C . SER A 1 114 ? 3.587 11.255 -2.449 1.00 96.62 114 SER A C 1
ATOM 903 O O . SER A 1 114 ? 3.524 10.622 -3.507 1.00 96.62 114 SER A O 1
ATOM 905 N N . GLY A 1 115 ? 4.585 11.071 -1.579 1.00 97.56 115 GLY A N 1
ATOM 906 C CA . GLY A 1 115 ? 5.619 10.051 -1.794 1.00 97.56 115 GLY A CA 1
ATOM 907 C C . GLY A 1 115 ? 5.029 8.638 -1.878 1.00 97.56 115 GLY A C 1
ATOM 908 O O . GLY A 1 115 ? 5.461 7.832 -2.696 1.00 97.56 115 GLY A O 1
ATOM 909 N N . LEU A 1 116 ? 3.984 8.343 -1.093 1.00 97.88 116 LEU A N 1
ATOM 910 C CA . LEU A 1 116 ? 3.278 7.060 -1.165 1.00 97.88 116 LEU A CA 1
ATOM 911 C C . LEU A 1 116 ? 2.569 6.873 -2.515 1.00 97.88 116 LEU A C 1
ATOM 913 O O . LEU A 1 116 ? 2.682 5.804 -3.111 1.00 97.88 116 LEU A O 1
ATOM 917 N N . LYS A 1 117 ? 1.897 7.913 -3.032 1.00 98.25 117 LYS A N 1
ATOM 918 C CA . LYS A 1 117 ? 1.285 7.882 -4.369 1.00 98.25 117 LYS A CA 1
ATOM 919 C C . LYS A 1 117 ? 2.332 7.610 -5.451 1.00 98.25 117 LYS A C 1
ATOM 921 O O . LYS A 1 117 ? 2.102 6.753 -6.300 1.00 98.25 117 LYS A O 1
ATOM 926 N N . ASN A 1 118 ? 3.486 8.284 -5.404 1.00 98.62 118 ASN A N 1
ATOM 927 C CA . ASN A 1 118 ? 4.559 8.072 -6.381 1.00 98.62 118 ASN A CA 1
ATOM 928 C C . ASN A 1 118 ? 5.090 6.631 -6.350 1.00 98.62 118 ASN A C 1
ATOM 930 O O . ASN A 1 118 ? 5.150 5.980 -7.391 1.00 98.62 118 ASN A O 1
ATOM 934 N N . ARG A 1 119 ? 5.405 6.110 -5.156 1.00 98.75 119 ARG A N 1
ATOM 935 C CA . ARG A 1 119 ? 5.862 4.723 -4.968 1.00 98.75 119 ARG A CA 1
ATOM 936 C C . ARG A 1 119 ? 4.829 3.705 -5.453 1.00 98.75 119 ARG A C 1
ATOM 938 O O . ARG A 1 119 ? 5.182 2.736 -6.122 1.00 98.75 119 ARG A O 1
ATOM 945 N N . LEU A 1 120 ? 3.545 3.927 -5.172 1.00 98.62 120 LEU A N 1
ATOM 946 C CA . LEU A 1 120 ? 2.484 3.030 -5.626 1.00 98.62 120 LEU A CA 1
ATOM 947 C C . LEU A 1 120 ? 2.323 3.053 -7.153 1.00 98.62 120 LEU A C 1
ATOM 949 O O . LEU A 1 120 ? 2.187 1.993 -7.762 1.00 98.62 120 LEU A O 1
ATOM 953 N N . LEU A 1 121 ? 2.392 4.229 -7.785 1.00 98.69 121 LEU A N 1
ATOM 954 C CA . LEU A 1 121 ? 2.368 4.350 -9.247 1.00 98.69 121 LEU A CA 1
ATOM 955 C C . LEU A 1 121 ? 3.595 3.701 -9.900 1.00 98.69 121 LEU A C 1
ATOM 957 O O . LEU A 1 121 ? 3.450 3.049 -10.931 1.00 98.69 121 LEU A O 1
ATOM 961 N N . PHE A 1 122 ? 4.769 3.793 -9.271 1.00 98.69 122 PHE A N 1
ATOM 962 C CA . PHE A 1 122 ? 5.977 3.096 -9.712 1.00 98.69 122 PHE A CA 1
ATOM 963 C C . PHE A 1 122 ? 5.780 1.569 -9.714 1.00 98.69 122 PHE A C 1
ATOM 965 O O . PHE A 1 122 ? 6.034 0.896 -10.715 1.00 98.69 122 PHE A O 1
ATOM 972 N N . HIS A 1 123 ? 5.220 1.015 -8.635 1.00 98.69 123 HIS A N 1
ATOM 973 C CA . HIS A 1 123 ? 4.881 -0.408 -8.566 1.00 98.69 123 HIS A CA 1
ATOM 974 C C . HIS A 1 123 ? 3.782 -0.832 -9.546 1.00 98.69 123 HIS A C 1
ATOM 976 O O . HIS A 1 123 ? 3.883 -1.905 -10.146 1.00 98.69 123 HIS A O 1
ATOM 982 N N . LEU A 1 124 ? 2.742 -0.014 -9.720 1.00 98.69 124 LEU A N 1
ATOM 983 C CA . LEU A 1 124 ? 1.670 -0.272 -10.682 1.00 98.69 124 LEU A CA 1
ATOM 984 C C . LEU A 1 124 ? 2.205 -0.300 -12.114 1.00 98.69 124 LEU A C 1
ATOM 986 O O . LEU A 1 124 ? 1.890 -1.233 -12.848 1.00 98.69 124 LEU A O 1
ATOM 990 N N . ALA A 1 125 ? 3.054 0.659 -12.491 1.00 98.56 125 ALA A N 1
ATOM 991 C CA . ALA A 1 125 ? 3.679 0.698 -13.809 1.00 98.56 125 ALA A CA 1
ATOM 992 C C . ALA A 1 125 ? 4.456 -0.594 -14.098 1.00 98.56 125 ALA A C 1
ATOM 994 O O . ALA A 1 125 ? 4.251 -1.219 -15.137 1.00 98.56 125 ALA A O 1
ATOM 995 N N . HIS A 1 126 ? 5.247 -1.071 -13.130 1.00 98.44 126 HIS A N 1
ATOM 996 C CA . HIS A 1 126 ? 5.948 -2.350 -13.252 1.00 98.44 126 HIS A CA 1
ATOM 997 C C . HIS A 1 126 ? 4.981 -3.534 -13.401 1.00 98.44 126 HIS A C 1
ATOM 999 O O . HIS A 1 126 ? 5.152 -4.358 -14.298 1.00 98.44 126 HIS A O 1
ATOM 1005 N N . LYS A 1 127 ? 3.942 -3.620 -12.557 1.00 98.06 127 LYS A N 1
ATOM 1006 C CA . LYS A 1 127 ? 2.946 -4.707 -12.621 1.00 98.06 127 LYS A CA 1
ATOM 1007 C C . LYS A 1 127 ? 2.163 -4.732 -13.931 1.00 98.06 127 LYS A C 1
ATOM 1009 O O . LYS A 1 127 ? 1.729 -5.802 -14.347 1.00 98.06 127 LYS A O 1
ATOM 1014 N N . MET A 1 128 ? 1.986 -3.577 -14.563 1.00 97.62 128 MET A N 1
ATOM 1015 C CA . MET A 1 128 ? 1.247 -3.426 -15.814 1.00 97.62 128 MET A CA 1
ATOM 1016 C C . MET A 1 128 ? 2.147 -3.439 -17.062 1.00 97.62 128 MET A C 1
ATOM 1018 O O . MET A 1 128 ? 1.620 -3.380 -18.169 1.00 97.62 128 MET A O 1
ATOM 1022 N N . GLY A 1 129 ? 3.474 -3.530 -16.905 1.00 97.62 129 GLY A N 1
ATOM 1023 C CA . GLY A 1 129 ? 4.431 -3.522 -18.018 1.00 97.62 129 GLY A CA 1
ATOM 1024 C C . GLY A 1 129 ? 4.567 -2.168 -18.727 1.00 97.62 129 GLY A C 1
ATOM 1025 O O . GLY A 1 129 ? 4.950 -2.125 -19.894 1.00 97.62 129 GLY A O 1
ATOM 1026 N N . ASP A 1 130 ? 4.232 -1.068 -18.052 1.00 97.81 130 ASP A N 1
ATOM 1027 C CA . ASP A 1 130 ? 4.308 0.291 -18.598 1.00 97.81 130 ASP A CA 1
ATOM 1028 C C . ASP A 1 130 ? 5.675 0.920 -18.291 1.00 97.81 130 ASP A C 1
ATOM 1030 O O . ASP A 1 130 ? 5.845 1.637 -17.305 1.00 97.81 130 ASP A O 1
ATOM 1034 N N . GLU A 1 131 ? 6.672 0.617 -19.126 1.00 97.19 131 GLU A N 1
ATOM 1035 C CA . GLU A 1 131 ? 8.056 1.076 -18.924 1.00 97.19 131 GLU A CA 1
ATOM 1036 C C . GLU A 1 131 ? 8.200 2.607 -18.994 1.00 97.19 131 GLU A C 1
ATOM 1038 O O . GLU A 1 131 ? 9.050 3.164 -18.305 1.00 97.19 131 GLU A O 1
ATOM 1043 N N . ASN A 1 132 ? 7.361 3.309 -19.764 1.00 97.75 132 ASN A N 1
ATOM 1044 C CA . ASN A 1 132 ? 7.425 4.772 -19.838 1.00 97.75 132 ASN A CA 1
ATOM 1045 C C . ASN A 1 132 ? 7.019 5.391 -18.496 1.00 97.75 132 ASN A C 1
ATOM 1047 O O . ASN A 1 132 ? 7.798 6.118 -17.880 1.00 97.75 132 ASN A O 1
ATOM 1051 N N . THR A 1 133 ? 5.838 5.017 -17.993 1.00 97.38 133 THR A N 1
ATOM 1052 C CA . THR A 1 133 ? 5.344 5.485 -16.689 1.00 97.38 133 THR A CA 1
ATOM 1053 C C . THR A 1 133 ? 6.266 5.031 -15.551 1.00 97.38 133 THR A C 1
ATOM 1055 O O . THR A 1 133 ? 6.467 5.759 -14.576 1.00 97.38 133 THR A O 1
ATOM 1058 N N . LEU A 1 134 ? 6.880 3.849 -15.676 1.00 98.19 134 LEU A N 1
ATOM 1059 C CA . LEU A 1 134 ? 7.857 3.343 -14.715 1.00 98.19 134 LEU A CA 1
ATOM 1060 C C . LEU A 1 134 ? 9.055 4.294 -14.587 1.00 98.19 134 LEU A C 1
ATOM 1062 O O . LEU A 1 134 ? 9.428 4.656 -13.470 1.00 98.19 134 LEU A O 1
ATOM 1066 N N . MET A 1 135 ? 9.629 4.728 -15.711 1.00 97.94 135 MET A N 1
ATOM 1067 C CA . MET A 1 135 ? 10.765 5.653 -15.722 1.00 97.94 135 MET A CA 1
ATOM 1068 C C . MET A 1 135 ? 1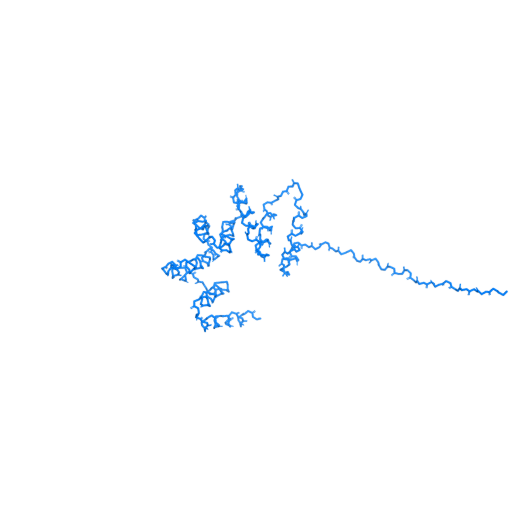0.383 7.055 -15.226 1.00 97.94 135 MET A C 1
ATOM 1070 O O . MET A 1 135 ? 11.159 7.671 -14.492 1.00 97.94 135 MET A O 1
ATOM 1074 N N . ASP A 1 136 ? 9.175 7.528 -15.542 1.00 98.06 136 ASP A N 1
ATOM 1075 C CA . ASP A 1 136 ? 8.669 8.820 -15.063 1.00 98.06 136 ASP A CA 1
ATOM 1076 C C . ASP A 1 136 ? 8.551 8.868 -13.533 1.00 98.06 136 ASP A C 1
ATOM 1078 O O . ASP A 1 136 ? 8.896 9.871 -12.904 1.00 98.06 136 ASP A O 1
ATOM 1082 N N . HIS A 1 137 ? 8.063 7.788 -12.914 1.00 98.38 137 HIS A N 1
ATOM 1083 C CA . HIS A 1 137 ? 7.945 7.703 -11.456 1.00 98.38 137 HIS A CA 1
ATOM 1084 C C . HIS A 1 137 ? 9.268 7.374 -10.764 1.00 98.38 137 HIS A C 1
ATOM 1086 O O . HIS A 1 137 ? 9.501 7.869 -9.659 1.00 98.38 137 HIS A O 1
ATOM 1092 N N . HIS A 1 138 ? 10.155 6.627 -11.427 1.00 98.12 138 HIS A N 1
ATOM 1093 C CA . HIS A 1 138 ? 11.530 6.416 -10.976 1.00 98.12 138 HIS A CA 1
ATOM 1094 C C . HIS A 1 138 ? 12.278 7.745 -10.810 1.00 98.12 138 HIS A C 1
ATOM 1096 O O . HIS A 1 138 ? 12.892 7.982 -9.775 1.00 98.12 138 HIS A O 1
ATOM 1102 N N . ALA A 1 139 ? 12.168 8.653 -11.786 1.00 97.75 139 ALA A N 1
ATOM 1103 C CA . ALA A 1 139 ? 12.833 9.959 -11.751 1.00 97.75 139 ALA A CA 1
ATOM 1104 C C . ALA A 1 139 ? 12.356 10.881 -10.609 1.00 97.75 139 ALA A C 1
ATOM 1106 O O . ALA A 1 139 ? 13.013 11.876 -10.305 1.00 97.75 139 ALA A O 1
ATOM 1107 N N . LYS A 1 140 ? 11.213 10.570 -9.988 1.00 98.00 140 LYS A N 1
ATOM 1108 C CA . LYS A 1 140 ? 10.633 11.326 -8.868 1.00 98.00 140 LYS A CA 1
ATOM 1109 C C . LYS A 1 140 ? 11.025 10.771 -7.496 1.00 98.00 140 LYS A C 1
ATOM 1111 O O . LYS A 1 140 ? 10.688 11.405 -6.495 1.00 98.00 140 LYS A O 1
ATOM 1116 N N . LEU A 1 141 ? 11.681 9.608 -7.445 1.00 97.88 141 LEU A N 1
ATOM 1117 C CA . LEU A 1 141 ? 12.157 9.016 -6.197 1.00 97.88 141 LEU A CA 1
ATOM 1118 C C . LEU A 1 141 ? 13.288 9.851 -5.591 1.00 97.88 141 LEU A C 1
ATOM 1120 O O . LEU A 1 141 ? 14.105 10.441 -6.302 1.00 97.88 141 LEU A O 1
ATOM 1124 N N . LYS A 1 142 ? 13.328 9.886 -4.263 1.00 96.88 142 LYS A N 1
ATOM 1125 C CA . LYS A 1 142 ? 14.312 10.620 -3.465 1.00 96.88 142 LYS A CA 1
ATOM 1126 C C . LYS A 1 142 ? 15.266 9.656 -2.744 1.00 96.88 142 LYS A C 1
ATOM 1128 O O . LYS A 1 142 ? 15.131 8.436 -2.817 1.00 96.88 142 LYS A O 1
ATOM 1133 N N . ASP A 1 143 ? 16.260 10.208 -2.047 1.00 93.81 143 ASP A N 1
ATOM 1134 C CA . ASP A 1 143 ? 17.223 9.439 -1.231 1.00 93.81 143 ASP A CA 1
ATOM 1135 C C . ASP A 1 143 ? 16.741 9.259 0.224 1.00 93.81 143 ASP A C 1
ATOM 1137 O O . ASP A 1 143 ? 17.543 9.218 1.152 1.00 93.81 143 ASP A O 1
ATOM 1141 N N . ASP A 1 144 ? 15.423 9.197 0.443 1.00 95.88 144 ASP A N 1
ATOM 1142 C CA . ASP A 1 144 ? 14.845 8.796 1.731 1.00 95.88 144 ASP A CA 1
ATOM 1143 C C . ASP A 1 144 ? 14.636 7.277 1.805 1.00 95.88 144 ASP A C 1
ATOM 1145 O O . ASP A 1 144 ? 14.632 6.571 0.793 1.00 95.88 144 ASP A O 1
ATOM 1149 N N . ILE A 1 145 ? 14.510 6.761 3.029 1.00 96.44 145 ILE A N 1
ATOM 1150 C CA . ILE A 1 145 ? 14.485 5.319 3.306 1.00 96.44 145 ILE A CA 1
ATOM 1151 C C . ILE A 1 145 ? 13.354 4.646 2.529 1.00 96.44 145 ILE A C 1
ATOM 1153 O O . ILE A 1 145 ? 13.547 3.600 1.911 1.00 96.44 145 ILE A O 1
ATOM 1157 N N . GLU A 1 146 ? 12.171 5.244 2.552 1.00 97.19 146 GLU A N 1
ATOM 1158 C CA . GLU A 1 146 ? 10.974 4.742 1.907 1.00 97.19 146 GLU A CA 1
ATOM 1159 C C . GLU A 1 146 ? 11.121 4.596 0.388 1.00 97.19 146 GLU A C 1
ATOM 1161 O O . GLU A 1 146 ? 10.741 3.557 -0.168 1.00 97.19 146 GLU A O 1
ATOM 1166 N N . ASP A 1 147 ? 11.656 5.617 -0.279 1.00 98.44 147 ASP A N 1
ATOM 1167 C CA . ASP A 1 147 ? 11.874 5.616 -1.724 1.00 98.44 147 ASP A CA 1
ATOM 1168 C C . ASP A 1 147 ? 13.018 4.669 -2.124 1.00 98.44 147 ASP A C 1
ATOM 1170 O O . ASP A 1 147 ? 12.889 3.933 -3.107 1.00 98.44 147 ASP A O 1
ATOM 1174 N N . GLN A 1 148 ? 14.088 4.582 -1.326 1.00 98.19 148 GLN A N 1
ATOM 1175 C CA . GLN A 1 148 ? 15.182 3.626 -1.543 1.00 98.19 148 GLN A CA 1
ATOM 1176 C C . GLN A 1 148 ? 14.717 2.170 -1.384 1.00 98.19 148 GLN A C 1
ATOM 1178 O O . GLN A 1 148 ? 15.038 1.315 -2.213 1.00 98.19 148 GLN A O 1
ATOM 1183 N N . LEU A 1 149 ? 13.909 1.870 -0.362 1.00 98.12 149 LEU A N 1
ATOM 1184 C CA . LEU A 1 149 ? 13.321 0.538 -0.182 1.00 98.12 149 LEU A CA 1
ATOM 1185 C C . LEU A 1 149 ? 12.366 0.181 -1.330 1.00 98.12 149 LEU A C 1
ATOM 1187 O O . LEU A 1 149 ? 12.345 -0.970 -1.779 1.00 98.12 149 LEU A O 1
ATOM 1191 N N . CYS A 1 150 ? 11.607 1.159 -1.833 1.00 98.38 150 CYS A N 1
ATOM 1192 C CA . CYS A 1 150 ? 10.760 0.987 -3.009 1.00 98.38 150 CYS A CA 1
ATOM 1193 C C . CYS A 1 150 ? 11.599 0.666 -4.256 1.00 98.38 150 CYS A C 1
ATOM 1195 O O . CYS A 1 150 ? 11.341 -0.339 -4.924 1.00 98.38 150 CYS A O 1
ATOM 1197 N N . LEU A 1 151 ? 12.661 1.433 -4.516 1.00 98.50 151 LEU A N 1
ATOM 1198 C CA . LEU A 1 151 ? 13.587 1.197 -5.625 1.00 98.50 151 LEU A CA 1
ATOM 1199 C C . LEU A 1 151 ? 14.217 -0.201 -5.567 1.00 98.50 151 LEU A C 1
ATOM 1201 O O . LEU A 1 151 ? 14.152 -0.954 -6.542 1.00 98.50 151 LEU A O 1
ATOM 1205 N N . ALA A 1 152 ? 14.762 -0.581 -4.410 1.00 98.38 152 ALA A N 1
ATOM 1206 C CA . ALA A 1 152 ? 15.368 -1.893 -4.202 1.00 98.38 152 ALA A CA 1
ATOM 1207 C C . ALA A 1 152 ? 14.380 -3.035 -4.484 1.00 98.38 152 ALA A C 1
ATOM 1209 O O . ALA A 1 152 ? 14.734 -4.036 -5.110 1.00 98.38 152 ALA A O 1
ATOM 1210 N N . SER A 1 153 ? 13.116 -2.870 -4.083 1.00 98.12 153 SER A N 1
ATOM 1211 C CA . SER A 1 153 ? 12.089 -3.881 -4.327 1.00 98.12 153 SER A CA 1
ATOM 1212 C C . SER A 1 153 ? 11.762 -4.050 -5.818 1.00 98.12 153 SER A C 1
ATOM 1214 O O . SER A 1 153 ? 11.556 -5.176 -6.267 1.00 98.12 153 SER A O 1
ATOM 1216 N N . ILE A 1 154 ? 11.785 -2.977 -6.619 1.00 98.38 154 ILE A N 1
ATOM 1217 C CA . ILE A 1 154 ? 11.602 -3.068 -8.076 1.00 98.38 154 ILE A CA 1
ATOM 1218 C C . ILE A 1 154 ? 12.808 -3.720 -8.747 1.00 98.38 154 ILE A C 1
ATOM 1220 O O . ILE A 1 154 ? 12.619 -4.570 -9.618 1.00 98.38 154 ILE A O 1
ATOM 1224 N N . HIS A 1 155 ? 14.032 -3.408 -8.315 1.00 98.56 155 HIS A N 1
ATOM 1225 C CA . HIS A 1 155 ? 15.220 -4.135 -8.768 1.00 98.56 155 HIS A CA 1
ATOM 1226 C C . HIS A 1 155 ? 15.089 -5.638 -8.500 1.00 98.56 155 HIS A C 1
ATOM 1228 O O . HIS A 1 155 ? 15.258 -6.443 -9.415 1.00 98.56 155 HIS A O 1
ATOM 1234 N N . TYR A 1 156 ? 14.684 -6.021 -7.287 1.00 98.44 156 TYR A N 1
ATOM 1235 C CA . TYR A 1 156 ? 14.448 -7.421 -6.942 1.00 98.44 156 TYR A CA 1
ATOM 1236 C C . TYR A 1 156 ? 13.388 -8.077 -7.843 1.00 98.44 156 TYR A C 1
ATOM 1238 O O . TYR A 1 156 ? 13.619 -9.162 -8.377 1.00 98.44 156 TYR A O 1
ATOM 1246 N N . LEU A 1 157 ? 12.247 -7.411 -8.060 1.00 97.62 157 LEU A N 1
ATOM 1247 C CA . LEU A 1 157 ? 11.158 -7.924 -8.901 1.00 97.62 157 LEU A CA 1
ATOM 1248 C C . LEU A 1 157 ? 11.550 -8.065 -10.382 1.00 97.62 157 LEU A C 1
ATOM 1250 O O . LEU A 1 157 ? 11.000 -8.918 -11.075 1.00 97.62 157 LEU A O 1
ATOM 1254 N N . ARG A 1 158 ? 12.517 -7.272 -10.858 1.00 97.19 158 ARG A N 1
ATOM 1255 C CA . ARG A 1 158 ? 13.105 -7.366 -12.207 1.00 97.19 158 ARG A CA 1
ATOM 1256 C C . ARG A 1 158 ? 14.307 -8.316 -12.286 1.00 97.19 158 ARG A C 1
ATOM 1258 O O . ARG A 1 158 ? 14.958 -8.372 -13.322 1.00 97.19 158 ARG A O 1
ATOM 1265 N N . ALA A 1 159 ? 14.603 -9.054 -11.215 1.00 98.12 159 ALA A N 1
ATOM 1266 C CA . ALA A 1 159 ? 15.772 -9.928 -11.084 1.00 98.12 159 ALA A CA 1
ATOM 1267 C C . ALA A 1 159 ? 17.139 -9.210 -11.153 1.00 98.12 159 ALA A C 1
ATOM 1269 O O . ALA A 1 159 ? 18.174 -9.844 -11.354 1.00 98.12 159 ALA A O 1
ATOM 1270 N N . HIS A 1 160 ? 17.167 -7.897 -10.913 1.00 98.12 160 HIS A N 1
ATOM 1271 C CA . HIS A 1 160 ? 18.380 -7.093 -10.722 1.00 98.12 160 HIS A CA 1
ATOM 1272 C C . HIS A 1 160 ? 18.854 -7.224 -9.263 1.00 98.12 160 HIS A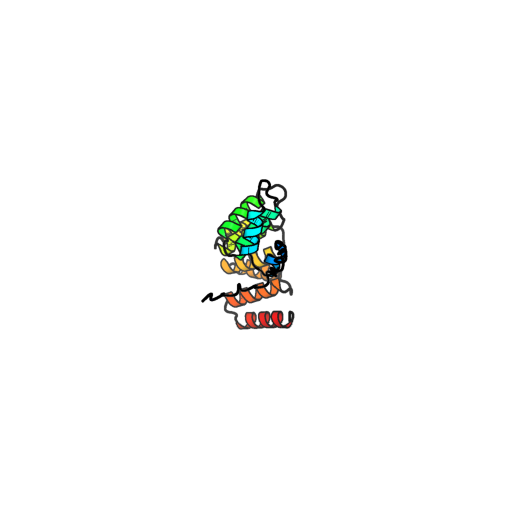 C 1
ATOM 1274 O O . HIS A 1 160 ? 18.756 -6.301 -8.451 1.00 98.12 160 HIS A O 1
ATOM 1280 N N . TYR A 1 161 ? 19.248 -8.440 -8.875 1.00 98.31 161 TYR A N 1
ATOM 1281 C CA . TYR A 1 161 ? 19.462 -8.773 -7.464 1.00 98.31 161 TYR A CA 1
ATOM 1282 C C . TYR A 1 161 ? 20.645 -8.036 -6.840 1.00 98.31 161 TYR A C 1
ATOM 1284 O O . TYR A 1 161 ? 20.587 -7.711 -5.656 1.00 98.31 161 TYR A O 1
ATOM 1292 N N . GLN A 1 162 ? 21.703 -7.774 -7.609 1.00 98.44 162 GLN A N 1
ATOM 1293 C CA . GLN A 1 162 ? 22.895 -7.115 -7.083 1.00 98.44 162 GLN A CA 1
ATOM 1294 C C . GLN A 1 162 ? 22.588 -5.663 -6.701 1.00 98.44 162 GLN A C 1
ATOM 1296 O O . GLN A 1 162 ? 22.898 -5.240 -5.592 1.00 98.44 162 GLN A O 1
ATOM 1301 N N . GLU A 1 163 ? 21.871 -4.949 -7.564 1.00 98.12 163 GLU A N 1
ATOM 1302 C CA . GLU A 1 163 ? 21.415 -3.581 -7.338 1.00 98.12 163 GLU A CA 1
ATOM 1303 C C . GLU A 1 163 ? 20.492 -3.495 -6.118 1.00 98.12 163 GLU A C 1
ATOM 1305 O O . GLU A 1 163 ? 20.667 -2.629 -5.261 1.00 98.12 163 GLU A O 1
ATOM 1310 N N . ALA A 1 164 ? 19.547 -4.434 -5.989 1.00 98.38 164 ALA A N 1
ATOM 1311 C CA . ALA A 1 164 ? 18.688 -4.512 -4.811 1.00 98.38 164 ALA A CA 1
ATOM 1312 C C . ALA A 1 164 ? 19.504 -4.733 -3.523 1.00 98.38 164 ALA A C 1
ATOM 1314 O O . ALA A 1 164 ? 19.278 -4.050 -2.524 1.00 98.38 164 ALA A O 1
ATOM 1315 N N . ILE A 1 165 ? 20.468 -5.664 -3.541 1.00 98.31 165 ILE A N 1
ATOM 1316 C CA . ILE A 1 165 ? 21.344 -5.965 -2.397 1.00 98.31 165 ILE A CA 1
ATOM 1317 C C . ILE A 1 165 ? 22.148 -4.735 -1.978 1.00 98.31 165 ILE A C 1
ATOM 1319 O O . ILE A 1 165 ? 22.259 -4.467 -0.781 1.00 98.31 165 ILE A O 1
ATOM 1323 N N . ASP A 1 166 ? 22.711 -4.004 -2.936 1.00 98.25 166 ASP A N 1
ATOM 1324 C CA . ASP A 1 166 ? 23.559 -2.850 -2.651 1.00 98.25 166 ASP A CA 1
ATOM 1325 C C . ASP A 1 166 ? 22.754 -1.722 -1.992 1.00 98.25 166 ASP A C 1
ATOM 1327 O O . ASP A 1 166 ? 23.190 -1.174 -0.974 1.00 98.25 166 ASP A O 1
ATOM 1331 N N . ILE A 1 167 ? 21.533 -1.459 -2.473 1.00 97.88 167 ILE A N 1
ATOM 1332 C CA . ILE A 1 167 ? 20.624 -0.489 -1.844 1.00 97.88 167 ILE A CA 1
ATOM 1333 C C . ILE A 1 167 ? 20.218 -0.953 -0.438 1.00 97.88 167 ILE A C 1
ATOM 1335 O O . ILE A 1 167 ? 20.338 -0.184 0.517 1.00 97.88 167 ILE A O 1
ATOM 1339 N N . TYR A 1 168 ? 19.793 -2.211 -0.265 1.00 97.38 168 TYR A N 1
ATOM 1340 C CA . TYR A 1 168 ? 19.398 -2.720 1.056 1.00 97.38 168 TYR A CA 1
ATOM 1341 C C . TYR A 1 168 ? 20.540 -2.659 2.075 1.00 97.38 168 TYR A C 1
ATOM 1343 O O . TYR A 1 168 ? 20.313 -2.310 3.235 1.00 97.38 168 TYR A O 1
ATOM 1351 N N . LYS A 1 169 ? 21.774 -2.967 1.658 1.00 97.44 169 LYS A N 1
ATOM 1352 C CA . LYS A 1 169 ? 22.957 -2.846 2.518 1.00 97.44 169 LYS A CA 1
ATOM 1353 C C . LYS A 1 169 ? 23.225 -1.400 2.913 1.00 97.44 169 LYS A C 1
ATOM 1355 O O . LYS A 1 169 ? 23.491 -1.167 4.089 1.00 97.44 169 LYS A O 1
ATOM 1360 N N . LYS A 1 170 ? 23.142 -0.455 1.969 1.00 96.56 170 LYS A N 1
ATOM 1361 C CA . LYS A 1 170 ? 23.289 0.982 2.253 1.00 96.56 170 LYS A CA 1
ATOM 1362 C C . LYS A 1 170 ? 22.273 1.419 3.312 1.00 96.56 170 LYS A C 1
ATOM 1364 O O . LYS A 1 170 ? 22.671 1.872 4.379 1.00 96.56 170 LYS A O 1
ATOM 1369 N N . VAL A 1 171 ? 20.984 1.155 3.079 1.00 96.12 171 VAL A N 1
ATOM 1370 C CA . VAL A 1 171 ? 19.903 1.522 4.013 1.00 96.12 171 VAL A CA 1
ATOM 1371 C C . VAL A 1 171 ? 20.123 0.920 5.407 1.00 96.12 171 VAL A C 1
ATOM 1373 O O . VAL A 1 171 ? 19.936 1.612 6.404 1.00 96.12 171 VAL A O 1
ATOM 1376 N N . LEU A 1 172 ? 20.547 -0.345 5.500 1.00 94.94 172 LEU A N 1
ATOM 1377 C CA . LEU A 1 172 ? 20.808 -1.005 6.784 1.00 94.94 172 LEU A CA 1
ATOM 1378 C C . LEU A 1 172 ? 21.990 -0.387 7.548 1.00 94.94 172 LEU A C 1
ATOM 1380 O O . LE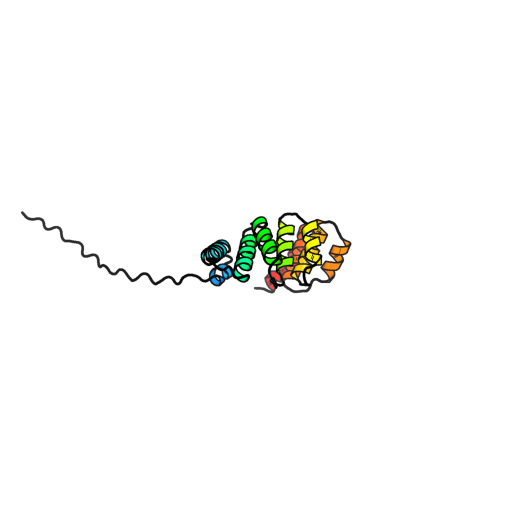U A 1 172 ? 21.958 -0.327 8.775 1.00 94.94 172 LEU A O 1
ATOM 1384 N N . LEU A 1 173 ? 23.048 0.019 6.842 1.00 95.12 173 LEU A N 1
ATOM 1385 C CA . LEU A 1 173 ? 24.226 0.635 7.455 1.00 95.12 173 LEU A CA 1
ATOM 1386 C C . LEU A 1 173 ? 23.936 2.056 7.945 1.00 95.12 173 LEU A C 1
ATOM 1388 O O . LEU A 1 173 ? 24.412 2.422 9.017 1.00 95.12 173 LEU A O 1
ATOM 1392 N N . ASP A 1 174 ? 23.130 2.810 7.199 1.00 93.12 174 ASP A N 1
ATOM 1393 C CA . ASP A 1 174 ? 22.787 4.199 7.521 1.00 93.12 174 ASP A CA 1
ATOM 1394 C C . ASP A 1 174 ? 21.788 4.315 8.694 1.00 93.12 174 ASP A C 1
ATOM 1396 O O . ASP A 1 174 ? 21.699 5.368 9.320 1.00 93.12 174 ASP A O 1
ATOM 1400 N N . ASN A 1 175 ? 21.055 3.240 9.022 1.00 87.44 175 ASN A N 1
ATOM 1401 C CA . ASN A 1 175 ? 19.970 3.225 10.022 1.00 87.44 175 ASN A CA 1
ATOM 1402 C C . ASN A 1 175 ? 20.232 2.281 11.208 1.00 87.44 175 ASN A C 1
ATOM 1404 O O . ASN A 1 175 ? 19.306 1.662 11.740 1.00 87.44 175 ASN A O 1
ATOM 1408 N N . ARG A 1 176 ? 21.503 2.117 11.575 1.00 69.19 176 ARG A N 1
ATOM 1409 C CA . ARG A 1 176 ? 21.940 1.209 12.638 1.00 69.19 176 ARG A CA 1
ATOM 1410 C C . ARG A 1 176 ? 21.878 1.808 14.038 1.00 69.19 176 ARG A C 1
ATOM 1412 O O . ARG A 1 176 ? 22.131 3.023 14.177 1.00 69.19 176 ARG A O 1
#

pLDDT: mean 90.13, std 15.06, range [42.88, 98.81]

Sequence (176 aa):
ILSRAKPALTDASRKPAARKEIPKLEDFLEKRDYAGALTLVEFNATNNKPIETDTWIAYCAFHLGDYKRAASVYESLRKKDNPPADTTTNLACCYFFLGMYPEARDVLKEAPESGLKNRLLFHLAHKMGDENTLMDHHAKLKDDIEDQLCLASIHYLRAHYQEAIDIYKKVLLDNR

Radius of gyration: 25.0 Å; chains: 1; bounding box: 47×57×92 Å

Secondary structure (DSSP, 8-state):
----PPP-------PPPP--PPPPHHHHHHTT-HHHHHHHHHHH--S---HHHHHHHHHHHHHTT-HHHHHHHHHHHHTSSS--TTHHHHHHHHHHHTT-HHHHHHHHTSSPP-HHHHHHHHHHHHHHT-HHHHHHHHTT--SSHHHHHHHHHHHHHTT-HHHHHHHHHHHHHHT-

InterPro domains:
  IPR011990 Tetratricopeptide-like helical domain superfamily [G3DSA:1.25.40.10] (2-175)
  IPR011990 Tetratricopeptide-like helical domain superfamily [SSF48452] (56-172)
  IPR030511 Tetratricopeptide repeat protein 26 [PTHR14781] (6-176)

Organism: NCBI:txid1563983

Foldseek 3Di:
DDDDDDDDPDDPPPPPDPPPPDDDLVNCVVVVVLVVNLVVLVVPCPPHHPLVSLVSNLVSCVSVVVLVSSLVSLVVQVPDDPRDLCSLLSNLVSCVSVVVLVVSVVSLVPHDDDPSSLLSQLVSCLVVVPVVSNVVSLVVADPDLVSLQSVLVSCVVVVVPVSSVVSVVVSVVVPD